Protein AF-B9TBV6-F1 (afdb_monomer_lite)

pLDDT: mean 70.21, std 17.39, range [36.06, 94.88]

Structure (mmCIF, N/CA/C/O backbone):
data_AF-B9TBV6-F1
#
_entry.id   AF-B9TBV6-F1
#
loop_
_atom_site.group_PDB
_atom_site.id
_atom_site.type_symbol
_atom_site.label_atom_id
_atom_site.label_alt_id
_atom_site.label_comp_id
_atom_site.label_asym_id
_atom_site.label_entity_id
_atom_site.label_seq_id
_atom_site.pdbx_PDB_ins_code
_atom_site.Cartn_x
_atom_site.Cartn_y
_atom_site.Cartn_z
_atom_site.occupancy
_atom_site.B_iso_or_equiv
_atom_site.auth_seq_id
_atom_site.auth_comp_id
_atom_site.auth_asym_id
_atom_site.auth_atom_id
_atom_site.pdbx_PDB_model_num
ATOM 1 N N . MET A 1 1 ? -2.692 30.670 -15.457 1.00 36.06 1 MET A N 1
ATOM 2 C CA . MET A 1 1 ? -1.819 29.956 -14.504 1.00 36.06 1 MET A CA 1
ATOM 3 C C . MET A 1 1 ? -2.733 29.130 -13.620 1.00 36.06 1 MET A C 1
ATOM 5 O O . MET A 1 1 ? -3.415 29.694 -12.779 1.00 36.06 1 MET A O 1
ATOM 9 N N . THR A 1 2 ? -2.897 27.846 -13.923 1.00 49.66 2 THR A N 1
ATOM 10 C CA . THR A 1 2 ? -3.741 26.946 -13.130 1.00 49.66 2 THR A CA 1
ATOM 11 C C . THR A 1 2 ? -2.964 26.577 -11.875 1.00 49.66 2 THR A C 1
ATOM 13 O O . THR A 1 2 ? -1.897 25.976 -11.981 1.00 49.66 2 THR A O 1
ATOM 16 N N . ASN A 1 3 ? -3.458 26.993 -10.710 1.00 49.56 3 ASN A N 1
ATOM 17 C CA . ASN A 1 3 ? -2.914 26.581 -9.421 1.00 49.56 3 ASN A CA 1
ATOM 18 C C . ASN A 1 3 ? -2.991 25.055 -9.349 1.00 49.56 3 ASN A C 1
ATOM 20 O O . ASN A 1 3 ? -4.073 24.493 -9.202 1.00 49.56 3 ASN A O 1
ATOM 24 N N . ASN A 1 4 ? -1.848 24.403 -9.529 1.00 52.47 4 ASN A N 1
ATOM 25 C CA . ASN A 1 4 ? -1.682 22.978 -9.317 1.00 52.47 4 ASN A CA 1
ATOM 26 C C . ASN A 1 4 ? -1.686 22.800 -7.794 1.00 52.47 4 ASN A C 1
ATOM 28 O O . ASN A 1 4 ? -0.658 23.006 -7.147 1.00 52.47 4 ASN A O 1
ATOM 32 N N . LEU A 1 5 ? -2.870 22.608 -7.201 1.00 58.47 5 LEU A N 1
ATOM 33 C CA . LEU A 1 5 ? -2.926 22.198 -5.802 1.00 58.47 5 LEU A CA 1
ATOM 34 C C . LEU A 1 5 ? -2.163 20.870 -5.702 1.00 58.47 5 LEU A C 1
ATOM 36 O O . LEU A 1 5 ? -2.303 20.051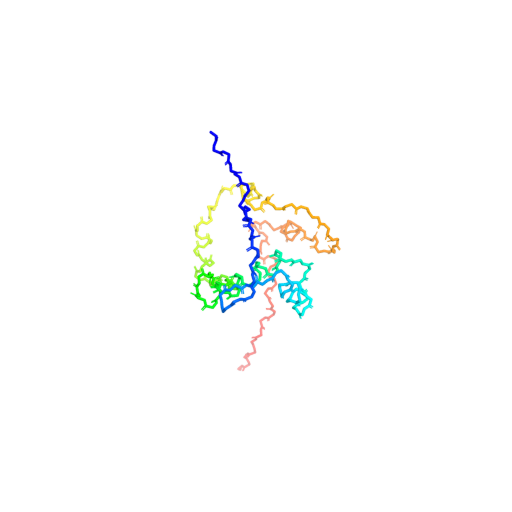 -6.609 1.00 58.47 5 LEU A O 1
ATOM 40 N N . PRO A 1 6 ? -1.349 20.655 -4.656 1.00 61.69 6 PRO A N 1
ATOM 41 C CA . PRO A 1 6 ? -0.742 19.347 -4.445 1.00 61.69 6 PRO A CA 1
ATOM 42 C C . PRO A 1 6 ? -1.852 18.288 -4.437 1.00 61.69 6 PRO A C 1
ATOM 44 O O . PRO A 1 6 ? -2.927 18.553 -3.894 1.00 61.69 6 PRO A O 1
ATOM 47 N N . ASP A 1 7 ? -1.596 17.128 -5.049 1.00 73.88 7 ASP A N 1
ATOM 48 C CA . ASP A 1 7 ? -2.510 15.978 -5.133 1.00 73.88 7 ASP A CA 1
ATOM 49 C C . ASP A 1 7 ? -2.766 15.372 -3.735 1.00 73.88 7 ASP A C 1
ATOM 51 O O . ASP A 1 7 ? -2.371 14.251 -3.426 1.00 73.88 7 ASP A O 1
ATOM 55 N N . GLN A 1 8 ? -3.387 16.139 -2.841 1.00 77.19 8 GLN A N 1
ATOM 56 C CA . GLN A 1 8 ? -3.633 15.779 -1.454 1.00 77.19 8 GLN A CA 1
ATOM 57 C C . GLN A 1 8 ? -5.104 15.421 -1.272 1.00 77.19 8 GLN A C 1
ATOM 59 O O . GLN A 1 8 ? -6.005 16.201 -1.592 1.00 77.19 8 GLN A O 1
ATOM 64 N N . ILE A 1 9 ? -5.349 14.240 -0.709 1.00 82.62 9 ILE A N 1
ATOM 65 C CA . ILE A 1 9 ? -6.686 13.776 -0.351 1.00 82.62 9 ILE A CA 1
ATOM 66 C C . ILE A 1 9 ? -6.886 13.852 1.162 1.00 82.62 9 ILE A C 1
ATOM 68 O O . ILE A 1 9 ? -6.090 13.337 1.945 1.00 82.62 9 ILE A O 1
ATOM 72 N N . SER A 1 10 ? -7.987 14.469 1.583 1.00 84.81 10 SER A N 1
ATOM 73 C CA . SER A 1 10 ? -8.422 14.435 2.980 1.00 84.81 10 SER A CA 1
ATOM 74 C C . SER A 1 10 ? -9.251 13.178 3.228 1.00 84.81 10 SER A C 1
ATOM 76 O O . SER A 1 10 ? -10.344 13.031 2.678 1.00 84.81 10 SER A O 1
ATOM 78 N N . VAL A 1 11 ? -8.751 12.279 4.075 1.00 85.50 11 VAL A N 1
ATOM 79 C CA . VAL A 1 11 ? -9.430 11.024 4.426 1.00 85.50 11 VAL A CA 1
ATOM 80 C C . VAL A 1 11 ? -10.195 11.190 5.736 1.00 85.50 11 VAL A C 1
ATOM 82 O O . VAL A 1 11 ? -9.637 11.610 6.748 1.00 85.50 11 VAL A O 1
ATOM 85 N N . GLN A 1 12 ? -11.482 10.842 5.728 1.00 90.12 12 GLN A N 1
ATOM 86 C CA . GLN A 1 12 ? -12.321 10.832 6.927 1.00 90.12 12 GLN A CA 1
ATOM 87 C C . GLN A 1 12 ? -12.595 9.394 7.370 1.00 90.12 12 GLN A C 1
ATOM 89 O O . GLN A 1 12 ? -13.189 8.612 6.625 1.00 90.12 12 GLN A O 1
ATOM 94 N N . PHE A 1 13 ? -12.207 9.062 8.601 1.00 90.00 13 PHE A N 1
ATOM 95 C CA . PHE A 1 13 ? -12.481 7.755 9.197 1.00 90.00 13 PHE A CA 1
ATOM 96 C C . PHE A 1 13 ? -13.911 7.685 9.732 1.00 90.00 13 PHE A C 1
ATOM 98 O O . PHE A 1 13 ? -14.415 8.634 10.334 1.00 90.00 13 PHE A O 1
ATOM 105 N N . LYS A 1 14 ? -14.558 6.538 9.525 1.00 92.25 14 LYS A N 1
ATOM 106 C CA . LYS A 1 14 ? -15.909 6.231 10.020 1.00 92.25 14 LYS A CA 1
ATOM 107 C C . LYS A 1 14 ? -15.846 5.006 10.924 1.00 92.25 14 LYS A C 1
ATOM 109 O O . LYS A 1 14 ? -14.813 4.359 11.000 1.00 92.25 14 LYS A O 1
ATOM 114 N N . SER A 1 15 ? -16.926 4.674 11.622 1.00 92.56 15 SER A N 1
ATOM 115 C CA . SER A 1 15 ? -16.991 3.416 12.377 1.00 92.56 15 SER A CA 1
ATOM 116 C C . SER A 1 15 ? -16.685 2.207 11.485 1.00 92.56 15 SER A C 1
ATOM 118 O O . SER A 1 15 ? -16.918 2.249 10.273 1.00 92.56 15 SER A O 1
ATOM 120 N N . ASP A 1 16 ? -16.181 1.131 12.083 1.00 92.12 16 ASP A N 1
ATOM 121 C CA . ASP A 1 16 ? -15.867 -0.096 11.353 1.00 92.12 16 ASP A CA 1
ATOM 122 C C . ASP A 1 16 ? -17.141 -0.699 10.737 1.00 92.12 16 ASP A C 1
ATOM 124 O O . ASP A 1 16 ? -18.139 -0.929 11.422 1.00 92.12 16 ASP A O 1
ATOM 128 N N . THR A 1 17 ? -17.115 -0.926 9.425 1.00 93.00 17 THR A N 1
ATOM 129 C CA . THR A 1 17 ? -18.162 -1.613 8.655 1.00 93.00 17 THR A CA 1
ATOM 130 C C . THR A 1 17 ? -17.495 -2.526 7.616 1.00 93.00 17 THR A C 1
ATOM 132 O O . THR A 1 17 ? -16.279 -2.451 7.441 1.00 93.00 17 THR A O 1
ATOM 135 N N . PRO A 1 18 ? -18.234 -3.367 6.867 1.00 90.12 18 PRO A N 1
ATOM 136 C CA . PRO A 1 18 ? -17.631 -4.209 5.830 1.00 90.12 18 PRO A CA 1
ATOM 137 C C . PRO A 1 18 ? -16.846 -3.443 4.753 1.00 90.12 18 PRO A C 1
ATOM 139 O O . PRO A 1 18 ? -16.024 -4.034 4.062 1.00 90.12 18 PRO A O 1
ATOM 142 N N . THR A 1 19 ? -17.099 -2.140 4.593 1.00 85.25 19 THR A N 1
ATOM 143 C CA . THR A 1 19 ? -16.460 -1.293 3.575 1.00 85.25 19 THR A CA 1
ATOM 144 C C . THR A 1 19 ? -15.725 -0.087 4.159 1.00 85.25 19 THR A C 1
ATOM 146 O O . THR A 1 19 ? -15.181 0.712 3.401 1.00 85.25 19 THR A O 1
ATOM 149 N N . THR A 1 20 ? -15.740 0.107 5.481 1.00 89.94 20 THR A N 1
ATOM 150 C CA . THR A 1 20 ? -15.090 1.252 6.139 1.00 89.94 20 THR A CA 1
ATOM 151 C C . THR A 1 20 ? -14.317 0.810 7.364 1.00 89.94 20 THR A C 1
ATOM 153 O O . THR A 1 20 ? -14.727 -0.104 8.069 1.00 89.94 20 THR A O 1
ATOM 156 N N . VAL A 1 21 ? -13.229 1.514 7.654 1.00 91.31 21 VAL A N 1
ATOM 157 C CA . VAL A 1 21 ? -12.397 1.271 8.833 1.00 91.31 21 VAL A CA 1
ATOM 158 C C . VAL A 1 21 ? -12.368 2.504 9.729 1.00 91.31 21 VAL A C 1
ATOM 160 O O . VAL A 1 21 ? -12.360 3.642 9.246 1.00 91.31 21 VAL A O 1
ATOM 163 N N . SER A 1 22 ? -12.352 2.267 11.037 1.00 94.88 22 SER A N 1
ATOM 164 C CA . SER A 1 22 ? -12.173 3.289 12.058 1.00 94.88 22 SER A CA 1
ATOM 165 C C . SER A 1 22 ? -10.715 3.683 12.198 1.00 94.88 22 SER A C 1
ATOM 167 O O . SER A 1 22 ? -9.802 2.924 11.874 1.00 94.88 22 SER A O 1
ATOM 169 N N . LEU A 1 23 ? -10.488 4.892 12.717 1.00 92.50 23 LEU A N 1
ATOM 170 C CA . LEU A 1 23 ? -9.141 5.402 12.969 1.00 92.50 23 LEU A CA 1
ATOM 171 C C . LEU A 1 23 ? -8.373 4.486 13.933 1.00 92.50 23 LEU A C 1
ATOM 173 O O . LEU A 1 23 ? -7.177 4.274 13.764 1.00 92.50 23 LEU A O 1
ATOM 177 N N . LYS A 1 24 ? -9.067 3.891 14.913 1.00 93.62 24 LYS A N 1
ATOM 178 C CA . LYS A 1 24 ? -8.461 2.949 15.859 1.00 93.62 24 LYS A CA 1
ATOM 179 C C . LYS A 1 24 ? -7.954 1.698 15.142 1.00 93.62 24 LYS A C 1
ATOM 181 O O . LYS A 1 24 ? -6.806 1.316 15.343 1.00 93.62 24 LYS A O 1
ATOM 186 N N . THR A 1 25 ? -8.786 1.095 14.297 1.00 93.31 25 THR A N 1
ATOM 187 C CA . THR A 1 25 ? -8.418 -0.093 13.515 1.00 93.31 25 THR A CA 1
ATOM 188 C C . THR A 1 25 ? -7.298 0.221 12.528 1.00 93.31 25 THR A C 1
ATOM 190 O O . THR A 1 25 ? -6.361 -0.559 12.392 1.00 93.31 25 THR A O 1
ATOM 193 N N . ALA A 1 26 ? -7.345 1.390 11.883 1.00 91.38 26 ALA A N 1
ATOM 194 C CA . ALA A 1 26 ? -6.294 1.837 10.977 1.00 91.38 26 ALA A CA 1
ATOM 195 C C . ALA A 1 26 ? -4.946 2.018 11.697 1.00 91.38 26 ALA A C 1
ATOM 197 O O . ALA A 1 26 ? -3.932 1.545 11.199 1.00 91.38 26 ALA A O 1
ATOM 198 N N . ASN A 1 27 ? -4.924 2.607 12.897 1.00 93.12 27 ASN A N 1
ATOM 199 C CA . ASN A 1 27 ? -3.695 2.717 13.693 1.00 93.12 27 ASN A CA 1
ATOM 200 C C . ASN A 1 27 ? -3.150 1.349 14.124 1.00 93.12 27 ASN A C 1
ATOM 202 O O . ASN A 1 27 ? -1.947 1.125 14.069 1.00 93.12 27 ASN A O 1
ATOM 206 N N . GLN A 1 28 ? -4.020 0.407 14.495 1.00 93.75 28 GLN A N 1
ATOM 207 C CA . GLN A 1 28 ? -3.585 -0.963 14.786 1.00 93.75 28 GLN A CA 1
ATOM 208 C C . GLN A 1 28 ? -2.991 -1.648 13.548 1.00 93.75 28 GLN A C 1
ATOM 210 O O . GLN A 1 28 ? -2.009 -2.373 13.658 1.00 93.75 28 GLN A O 1
ATOM 215 N N . LEU A 1 29 ? -3.549 -1.398 12.360 1.00 92.31 29 LEU A N 1
ATOM 216 C CA . LEU A 1 29 ? -2.990 -1.882 11.096 1.00 92.31 29 LEU A CA 1
ATOM 217 C C . LEU A 1 29 ? -1.603 -1.300 10.816 1.00 92.31 29 LEU A C 1
ATOM 219 O O . LEU A 1 29 ? -0.740 -2.037 10.349 1.00 92.31 29 LEU A O 1
ATOM 223 N N . VAL A 1 30 ? -1.381 -0.017 11.122 1.00 93.50 30 VAL A N 1
ATOM 224 C CA . VAL A 1 30 ? -0.059 0.621 11.013 1.00 93.50 30 VAL A CA 1
ATOM 225 C C . VAL A 1 30 ? 0.961 -0.129 11.875 1.00 93.50 30 VAL A C 1
ATOM 227 O O . VAL A 1 30 ? 2.006 -0.523 11.365 1.00 93.50 30 VAL A O 1
ATOM 230 N N . GLU A 1 31 ? 0.630 -0.415 13.136 1.00 92.06 31 GLU A N 1
ATOM 231 C CA . GLU A 1 31 ? 1.513 -1.152 14.053 1.00 92.06 31 GLU A CA 1
ATOM 232 C C . GLU A 1 31 ? 1.779 -2.592 13.590 1.00 92.06 31 GLU A C 1
ATOM 234 O O . GLU A 1 31 ? 2.920 -3.049 13.597 1.00 92.06 31 GLU A O 1
ATOM 239 N N . VAL A 1 32 ? 0.738 -3.313 13.161 1.00 92.88 32 VAL A N 1
ATOM 240 C CA . VAL A 1 32 ? 0.848 -4.723 12.747 1.00 92.88 32 VAL A CA 1
ATOM 241 C C . VAL A 1 32 ? 1.648 -4.878 11.455 1.00 92.88 32 VAL A C 1
ATOM 243 O O . VAL A 1 32 ? 2.398 -5.842 11.308 1.00 92.88 32 VAL A O 1
ATOM 246 N N . LEU A 1 33 ? 1.481 -3.953 10.511 1.00 90.19 33 LEU A N 1
ATOM 247 C CA . LEU A 1 33 ? 2.179 -3.979 9.225 1.00 90.19 33 LEU A CA 1
ATOM 248 C C . LEU A 1 33 ? 3.546 -3.284 9.279 1.00 90.19 33 LEU A C 1
ATOM 250 O O . LEU A 1 33 ? 4.288 -3.357 8.303 1.00 90.19 33 LEU A O 1
ATOM 254 N N . GLY A 1 34 ? 3.883 -2.639 10.401 1.00 89.69 34 GLY A N 1
ATOM 255 C CA . GLY A 1 34 ? 5.135 -1.904 10.573 1.00 89.69 34 GLY A CA 1
ATOM 256 C C . GLY A 1 34 ? 5.243 -0.677 9.667 1.00 89.69 34 GLY A C 1
ATOM 257 O O . GLY A 1 34 ? 6.341 -0.338 9.238 1.00 89.69 34 GLY A O 1
ATOM 258 N N . ALA A 1 35 ? 4.118 -0.043 9.331 1.00 89.44 35 ALA A N 1
ATOM 259 C CA . ALA A 1 35 ? 4.126 1.196 8.562 1.00 89.44 35 ALA A CA 1
ATOM 260 C C . ALA A 1 35 ? 4.505 2.377 9.471 1.00 89.44 35 ALA A C 1
ATOM 262 O O . ALA A 1 35 ? 4.106 2.428 10.631 1.00 89.44 35 ALA A O 1
ATOM 263 N N . ASP A 1 36 ? 5.240 3.355 8.941 1.00 88.81 36 ASP A N 1
ATOM 264 C CA . ASP A 1 36 ? 5.678 4.515 9.734 1.00 88.81 36 ASP A CA 1
ATOM 265 C C . ASP A 1 36 ? 4.518 5.451 10.085 1.00 88.81 36 ASP A C 1
ATOM 267 O O . ASP A 1 36 ? 4.467 6.068 11.149 1.00 88.81 36 ASP A O 1
ATOM 271 N N . ASN A 1 37 ? 3.580 5.589 9.153 1.00 89.31 37 ASN A N 1
ATOM 272 C CA . ASN A 1 37 ? 2.418 6.438 9.298 1.00 89.31 37 ASN A CA 1
ATOM 273 C C . ASN A 1 37 ? 1.253 5.904 8.453 1.00 89.31 37 ASN A C 1
ATOM 275 O O . ASN A 1 37 ? 1.371 4.977 7.646 1.00 89.31 37 ASN A O 1
ATOM 279 N N . LEU A 1 38 ? 0.091 6.510 8.669 1.00 91.00 38 LEU A N 1
ATOM 280 C CA . LEU A 1 38 ? -1.159 6.073 8.065 1.00 91.00 38 LEU A CA 1
ATOM 281 C C . LEU A 1 38 ? -1.225 6.396 6.560 1.00 91.00 38 LEU A C 1
ATOM 283 O O . LEU A 1 38 ? -1.857 5.670 5.798 1.00 91.00 38 LEU A O 1
ATOM 287 N N . GLU A 1 39 ? -0.523 7.438 6.118 1.00 89.69 39 GLU A N 1
ATOM 288 C CA . GLU A 1 39 ? -0.376 7.789 4.703 1.00 89.69 39 GLU A CA 1
ATOM 289 C C . GLU A 1 39 ? 0.404 6.708 3.939 1.00 89.69 39 GLU A C 1
ATOM 291 O O . GLU A 1 39 ? -0.077 6.207 2.922 1.00 89.69 39 GLU A O 1
ATOM 296 N N . THR A 1 40 ? 1.538 6.254 4.477 1.00 88.00 40 THR A N 1
ATOM 297 C CA . THR A 1 40 ? 2.328 5.136 3.943 1.00 88.00 40 THR A CA 1
ATOM 298 C C . THR A 1 40 ? 1.490 3.865 3.860 1.00 88.00 40 THR A C 1
ATOM 300 O O . THR A 1 40 ? 1.500 3.193 2.828 1.00 88.00 40 THR A O 1
ATOM 303 N N . LEU A 1 41 ? 0.700 3.563 4.898 1.00 92.31 41 LEU A N 1
ATOM 304 C CA . LEU A 1 41 ? -0.220 2.424 4.883 1.00 92.31 41 LEU A CA 1
ATOM 305 C C . LEU A 1 41 ? -1.240 2.530 3.734 1.00 92.31 41 LEU A C 1
ATOM 307 O O . LEU A 1 41 ? -1.478 1.549 3.027 1.00 92.31 41 LEU A O 1
ATOM 311 N N . ILE A 1 42 ? -1.829 3.713 3.521 1.00 90.75 42 ILE A N 1
ATOM 312 C CA . ILE A 1 42 ? -2.780 3.952 2.425 1.00 90.75 42 ILE A CA 1
ATOM 313 C C . ILE A 1 42 ? -2.092 3.767 1.068 1.00 90.75 42 ILE A C 1
ATOM 315 O O . ILE A 1 42 ? -2.621 3.055 0.212 1.00 90.75 42 ILE A O 1
ATOM 319 N N . HIS A 1 43 ? -0.906 4.345 0.864 1.00 89.88 43 HIS A N 1
ATOM 320 C CA . HIS A 1 43 ? -0.153 4.180 -0.381 1.00 89.88 43 HIS A CA 1
ATOM 321 C C . HIS A 1 43 ? 0.215 2.721 -0.650 1.00 89.88 43 HIS A C 1
ATOM 323 O O . HIS A 1 43 ? 0.079 2.253 -1.782 1.00 89.88 43 HIS A O 1
ATOM 329 N N . GLN A 1 44 ? 0.624 1.979 0.378 1.00 89.81 44 GLN A N 1
ATOM 330 C CA . GLN A 1 44 ? 0.936 0.559 0.262 1.00 89.81 44 GLN A CA 1
ATOM 331 C C . GLN A 1 44 ? -0.303 -0.263 -0.112 1.00 89.81 44 GLN A C 1
ATOM 333 O O . GLN A 1 44 ? -0.238 -1.083 -1.030 1.00 89.81 44 GLN A O 1
ATOM 338 N N . ALA A 1 45 ? -1.444 -0.014 0.536 1.00 90.81 45 ALA A N 1
ATOM 339 C CA . ALA A 1 45 ? -2.700 -0.695 0.230 1.00 90.81 45 ALA A CA 1
ATOM 340 C C . ALA A 1 45 ? -3.185 -0.398 -1.199 1.00 90.81 45 ALA A C 1
ATOM 342 O O . ALA A 1 45 ? -3.594 -1.309 -1.921 1.00 90.81 45 ALA A O 1
ATOM 343 N N . LEU A 1 46 ? -3.098 0.863 -1.636 1.00 90.50 46 LEU A N 1
ATOM 344 C CA . LEU A 1 46 ? -3.429 1.259 -3.006 1.00 90.50 46 LEU A CA 1
ATOM 345 C C . LEU A 1 46 ? -2.475 0.631 -4.024 1.00 90.50 46 LEU A C 1
ATOM 347 O O . LEU A 1 46 ? -2.919 0.177 -5.076 1.00 90.50 46 LEU A O 1
ATOM 351 N N . SER A 1 47 ? -1.182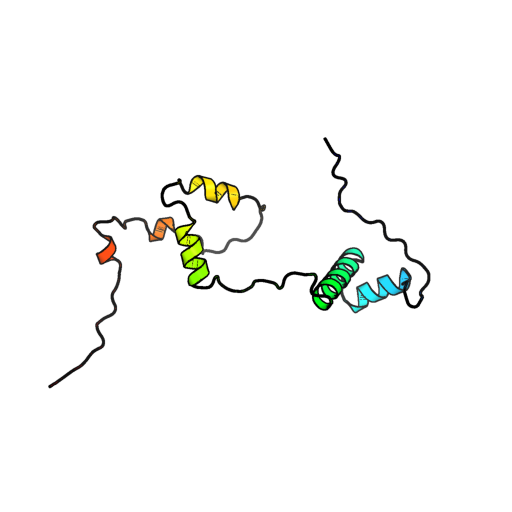 0.566 -3.707 1.00 88.75 47 SER A N 1
ATOM 352 C CA . SER A 1 47 ? -0.172 -0.095 -4.533 1.00 88.75 47 SER A CA 1
ATOM 353 C C . SER A 1 47 ? -0.487 -1.581 -4.719 1.00 88.75 47 SER A C 1
ATOM 355 O O . SER A 1 47 ? -0.489 -2.067 -5.848 1.00 88.75 47 SER A O 1
ATOM 357 N N . ASP A 1 48 ? -0.791 -2.299 -3.638 1.00 89.38 48 ASP A N 1
ATOM 358 C CA . ASP A 1 48 ? -1.162 -3.717 -3.693 1.00 89.38 48 ASP A CA 1
ATOM 359 C C . ASP A 1 48 ? -2.457 -3.926 -4.497 1.00 89.38 48 ASP A C 1
ATOM 361 O O . ASP A 1 48 ? -2.521 -4.769 -5.393 1.00 89.38 48 ASP A O 1
ATOM 365 N N . LEU A 1 49 ? -3.471 -3.082 -4.283 1.00 89.62 49 LEU A N 1
ATOM 366 C CA . LEU A 1 49 ? -4.710 -3.122 -5.061 1.00 89.62 49 LEU A CA 1
ATOM 367 C C . LEU A 1 49 ? -4.459 -2.856 -6.552 1.00 89.62 49 LEU A C 1
ATOM 369 O O . LEU A 1 49 ? -5.028 -3.542 -7.403 1.00 89.62 49 LEU A O 1
ATOM 373 N N . ALA A 1 50 ? -3.589 -1.904 -6.885 1.00 88.81 50 ALA A N 1
ATOM 374 C CA . ALA A 1 50 ? -3.231 -1.602 -8.266 1.00 88.81 50 ALA A CA 1
ATOM 375 C C . ALA A 1 50 ? -2.505 -2.774 -8.946 1.00 88.81 50 ALA A C 1
ATOM 377 O O . ALA A 1 50 ? -2.776 -3.054 -10.114 1.00 88.81 50 ALA A O 1
ATOM 378 N N . VAL A 1 51 ? -1.631 -3.483 -8.223 1.00 87.44 51 VAL A N 1
ATOM 379 C CA . VAL A 1 51 ? -0.956 -4.693 -8.719 1.00 87.44 51 VAL A CA 1
ATOM 380 C C . VAL A 1 51 ? -1.961 -5.823 -8.941 1.00 87.44 51 VAL A C 1
ATOM 382 O O . VAL A 1 51 ? -1.988 -6.411 -10.020 1.00 87.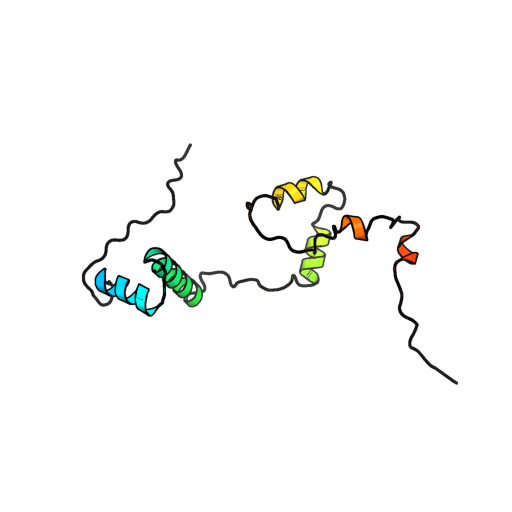44 51 VAL A O 1
ATOM 385 N N . ARG A 1 52 ? -2.842 -6.088 -7.969 1.00 87.44 52 ARG A N 1
ATOM 386 C CA . ARG A 1 52 ? -3.859 -7.153 -8.062 1.00 87.44 52 ARG A CA 1
ATOM 387 C C . ARG A 1 52 ? -4.823 -6.962 -9.231 1.00 87.44 52 ARG A C 1
ATOM 389 O O . ARG A 1 52 ? -5.250 -7.941 -9.831 1.00 87.44 52 ARG A O 1
ATOM 396 N N . ASN A 1 53 ? -5.158 -5.715 -9.552 1.00 89.19 53 ASN A N 1
ATOM 397 C CA . ASN A 1 53 ? -6.059 -5.382 -10.656 1.00 89.19 53 ASN A CA 1
ATOM 398 C C . ASN A 1 53 ? -5.329 -5.134 -11.987 1.00 89.19 53 ASN A C 1
ATOM 400 O O . ASN A 1 53 ? -5.973 -4.762 -12.964 1.00 89.19 53 ASN A O 1
ATOM 404 N N . GLY A 1 54 ? -4.001 -5.303 -12.042 1.00 83.38 54 GLY A N 1
ATOM 405 C CA . GLY A 1 54 ? -3.215 -5.075 -13.259 1.00 83.38 54 GLY A CA 1
ATOM 406 C C . GLY A 1 54 ? -3.237 -3.624 -13.755 1.00 83.38 54 GLY A C 1
ATOM 407 O O . GLY A 1 54 ? -2.960 -3.369 -14.923 1.00 83.38 54 GLY A O 1
ATOM 408 N N . LEU A 1 55 ? -3.590 -2.672 -12.885 1.00 83.81 55 LEU A N 1
ATOM 409 C CA . LEU A 1 55 ? -3.609 -1.243 -13.210 1.00 83.81 55 LEU A CA 1
ATOM 410 C C . LEU A 1 55 ? -2.202 -0.650 -13.183 1.00 83.81 55 LEU A C 1
ATOM 412 O O . LEU A 1 55 ? -1.918 0.312 -13.893 1.00 83.81 55 LEU A O 1
ATOM 416 N N . ARG A 1 56 ? -1.317 -1.219 -12.357 1.00 72.75 56 ARG A N 1
ATOM 417 C CA . ARG A 1 56 ? 0.091 -0.840 -12.354 1.00 72.75 56 ARG A CA 1
ATOM 418 C C . ARG A 1 56 ? 0.810 -1.594 -13.463 1.00 72.75 56 ARG A C 1
ATOM 420 O O . ARG A 1 56 ? 0.791 -2.823 -13.483 1.00 72.75 56 ARG A O 1
ATOM 427 N N . TYR A 1 57 ? 1.458 -0.846 -14.356 1.00 68.25 57 TYR A N 1
ATOM 428 C CA . TYR A 1 57 ? 2.382 -1.413 -15.334 1.00 68.25 57 TYR A CA 1
ATOM 429 C C . TYR A 1 57 ? 3.406 -2.286 -14.584 1.00 68.25 57 TYR A C 1
ATOM 431 O O . TYR A 1 57 ? 3.900 -1.848 -13.534 1.00 68.25 57 TYR A O 1
ATOM 439 N N . PRO A 1 58 ? 3.680 -3.522 -15.041 1.00 63.09 58 PRO A N 1
ATOM 440 C CA . PRO A 1 58 ? 4.681 -4.364 -14.403 1.00 63.09 58 PRO A CA 1
ATOM 441 C C . PRO A 1 58 ? 6.003 -3.602 -14.365 1.00 63.09 58 PRO A C 1
ATOM 443 O O . PRO A 1 58 ? 6.330 -2.885 -15.309 1.00 63.09 58 PRO A O 1
ATOM 446 N N . PHE A 1 59 ? 6.736 -3.720 -13.260 1.00 62.50 59 PHE A N 1
ATOM 447 C CA . PHE A 1 59 ? 8.078 -3.155 -13.190 1.00 62.50 59 PHE A CA 1
ATOM 448 C C . PHE A 1 59 ? 8.885 -3.767 -14.341 1.00 62.50 59 PHE A C 1
ATOM 450 O O . PHE A 1 59 ? 9.038 -4.988 -14.416 1.00 62.50 59 PHE A O 1
ATOM 457 N N . ASP A 1 60 ? 9.294 -2.934 -15.295 1.00 64.44 60 ASP A N 1
ATOM 458 C CA . ASP A 1 60 ? 10.145 -3.361 -16.398 1.00 64.44 60 ASP A CA 1
ATOM 459 C C . ASP A 1 60 ? 11.580 -3.417 -15.875 1.00 64.44 60 ASP A C 1
ATOM 461 O O . ASP A 1 60 ? 12.367 -2.494 -16.058 1.00 64.44 60 ASP A O 1
ATOM 465 N N . ASP A 1 61 ? 11.885 -4.492 -15.147 1.00 57.91 61 ASP A N 1
ATOM 466 C CA . ASP A 1 61 ? 13.241 -4.825 -14.693 1.00 57.91 61 ASP A CA 1
ATOM 467 C C . ASP A 1 61 ? 14.051 -5.531 -15.797 1.00 57.91 61 ASP A C 1
ATOM 469 O O . ASP A 1 61 ? 15.162 -6.020 -15.576 1.00 57.91 61 ASP A O 1
ATOM 473 N N . GLY A 1 62 ? 13.487 -5.634 -17.004 1.00 68.75 62 GLY A N 1
ATOM 474 C CA . GLY A 1 62 ? 14.158 -6.230 -18.141 1.00 68.75 62 GLY A CA 1
ATOM 475 C C . GLY A 1 62 ? 15.290 -5.332 -18.620 1.00 68.75 62 GLY A C 1
ATOM 476 O O . GLY A 1 62 ? 15.069 -4.191 -19.024 1.00 68.75 62 GLY A O 1
ATOM 477 N N . LEU A 1 63 ? 16.514 -5.870 -18.667 1.00 72.88 63 LEU A N 1
ATOM 478 C CA . LEU A 1 63 ? 17.541 -5.270 -19.516 1.00 72.88 63 LEU A CA 1
ATOM 479 C C . LEU A 1 63 ? 16.966 -5.138 -20.936 1.00 72.88 63 LEU A C 1
ATOM 481 O O . LEU A 1 63 ? 16.330 -6.088 -21.413 1.00 72.88 63 LEU A O 1
ATOM 485 N N . PRO A 1 64 ? 17.189 -4.005 -21.626 1.00 74.62 64 PRO A N 1
ATOM 486 C CA . PRO A 1 64 ? 16.656 -3.820 -22.962 1.00 74.62 64 PRO A CA 1
ATOM 487 C C . PRO A 1 64 ? 17.085 -4.990 -23.846 1.00 74.62 64 PRO A C 1
ATOM 489 O O . PRO A 1 64 ? 18.266 -5.336 -23.927 1.00 74.62 64 PRO A O 1
ATOM 492 N N . THR A 1 65 ? 16.120 -5.623 -24.509 1.00 78.75 65 THR A N 1
ATOM 493 C CA . THR A 1 65 ? 16.414 -6.722 -25.430 1.00 78.75 65 THR A CA 1
ATOM 494 C C . THR A 1 65 ? 17.384 -6.244 -26.519 1.00 78.75 65 THR A C 1
ATOM 496 O O . THR A 1 65 ? 17.378 -5.061 -26.868 1.00 78.75 65 THR A O 1
ATOM 499 N N . PRO A 1 66 ? 18.183 -7.128 -27.143 1.00 79.38 66 PRO A N 1
ATOM 500 C CA . PRO A 1 66 ? 19.115 -6.730 -28.202 1.00 79.38 66 PRO A CA 1
ATOM 501 C C . PRO A 1 66 ? 18.445 -5.933 -29.334 1.00 79.38 66 PRO A C 1
ATOM 503 O O . PRO A 1 66 ? 19.008 -4.965 -29.834 1.00 79.38 66 PRO A O 1
ATOM 506 N N . LYS A 1 67 ? 17.189 -6.261 -29.667 1.00 78.38 67 LYS A N 1
ATOM 507 C CA . LYS A 1 67 ? 16.382 -5.509 -30.642 1.00 78.38 67 LYS A CA 1
ATOM 508 C C . LYS A 1 67 ? 16.021 -4.102 -30.160 1.00 78.38 67 LYS A C 1
ATOM 510 O O . LYS A 1 67 ? 16.019 -3.167 -30.956 1.00 78.38 67 LYS A O 1
ATOM 515 N N . GLN A 1 68 ? 15.716 -3.941 -28.873 1.00 79.31 68 GLN A N 1
ATOM 516 C CA . GLN A 1 68 ? 15.482 -2.629 -28.266 1.00 79.31 68 GLN A CA 1
ATOM 517 C C . GLN A 1 68 ? 16.785 -1.825 -28.190 1.00 79.31 68 GLN A C 1
ATOM 519 O O . GLN A 1 68 ? 16.770 -0.645 -28.514 1.00 79.31 68 GLN A O 1
ATOM 524 N N . MET A 1 69 ? 17.922 -2.458 -27.887 1.00 82.38 69 MET A N 1
ATOM 525 C CA . MET A 1 69 ? 19.241 -1.814 -27.943 1.00 82.38 69 MET A CA 1
ATOM 526 C C . MET A 1 69 ? 19.599 -1.349 -29.359 1.00 82.38 69 MET A C 1
ATOM 528 O O . MET A 1 69 ? 20.074 -0.229 -29.548 1.00 82.38 69 MET A O 1
ATOM 532 N N . GLU A 1 70 ? 19.323 -2.156 -30.383 1.00 78.12 70 GLU A N 1
ATOM 533 C CA . GLU A 1 70 ? 19.490 -1.755 -31.784 1.00 78.12 70 GLU A CA 1
ATOM 534 C C . GLU A 1 70 ? 18.565 -0.594 -32.174 1.00 78.12 70 GLU A C 1
ATOM 536 O O . GLU A 1 70 ? 18.975 0.318 -32.892 1.00 78.12 70 GLU A O 1
ATOM 541 N N . ALA A 1 71 ? 17.321 -0.592 -31.692 1.00 81.06 71 ALA A N 1
ATOM 542 C CA . ALA A 1 71 ? 16.393 0.511 -31.916 1.00 81.06 71 ALA A CA 1
ATOM 543 C C . ALA A 1 71 ? 16.861 1.799 -31.219 1.00 81.06 71 ALA A C 1
ATOM 545 O O . ALA A 1 71 ? 16.848 2.859 -31.842 1.00 81.06 71 ALA A O 1
ATOM 546 N N . ILE A 1 72 ? 17.342 1.706 -29.974 1.00 77.31 72 ILE A N 1
ATOM 547 C CA . ILE A 1 72 ? 17.905 2.829 -29.214 1.00 77.31 72 ILE A CA 1
ATOM 548 C C . ILE A 1 72 ? 19.131 3.384 -29.942 1.00 77.31 72 ILE A C 1
ATOM 550 O O . ILE A 1 72 ? 19.173 4.566 -30.258 1.00 77.31 72 ILE A O 1
ATOM 554 N N . THR A 1 73 ? 20.099 2.542 -30.302 1.00 77.88 73 THR A N 1
ATOM 555 C CA . THR A 1 73 ? 21.321 2.978 -31.009 1.00 77.88 73 THR A CA 1
ATOM 556 C C . THR A 1 73 ? 21.049 3.556 -32.399 1.00 77.88 73 THR A C 1
ATOM 558 O O . THR A 1 73 ? 21.813 4.396 -32.879 1.00 77.88 73 THR A O 1
ATOM 561 N N . ARG A 1 74 ? 19.960 3.141 -33.056 1.00 77.19 74 ARG A N 1
ATOM 562 C CA . ARG A 1 74 ? 19.493 3.716 -34.324 1.00 77.19 74 ARG A CA 1
ATOM 563 C C . ARG A 1 74 ? 18.771 5.050 -34.134 1.00 77.19 74 ARG A C 1
ATOM 565 O O . ARG A 1 74 ? 18.895 5.917 -34.994 1.00 77.19 74 ARG A O 1
ATOM 572 N N . ALA A 1 75 ? 18.020 5.198 -33.045 1.00 71.00 75 ALA A N 1
ATOM 573 C CA . ALA A 1 75 ? 17.276 6.410 -32.712 1.00 71.00 75 ALA A CA 1
ATOM 574 C C . ALA A 1 75 ? 18.157 7.498 -32.079 1.00 71.00 75 ALA A C 1
ATOM 576 O O . ALA A 1 75 ? 17.820 8.677 -32.172 1.00 71.00 75 ALA A O 1
ATOM 577 N N . VAL A 1 76 ? 19.287 7.130 -31.464 1.00 68.69 76 VAL A N 1
ATOM 578 C CA . VAL A 1 76 ? 20.266 8.089 -30.945 1.00 68.69 76 VAL A CA 1
ATOM 579 C C . VAL A 1 76 ? 20.901 8.839 -32.127 1.00 68.69 76 VAL A C 1
ATOM 581 O O . VAL A 1 76 ? 21.549 8.219 -32.977 1.00 68.69 76 VAL A O 1
ATOM 584 N N . PRO A 1 77 ? 20.739 10.173 -32.215 1.00 66.62 77 PRO A N 1
ATOM 585 C CA . PRO A 1 77 ? 21.304 10.952 -33.306 1.00 66.62 77 PRO A CA 1
ATOM 586 C C . PRO A 1 77 ? 22.836 10.900 -33.244 1.00 66.62 77 PRO A C 1
ATOM 588 O O . PRO A 1 77 ? 23.451 11.442 -32.327 1.00 66.62 77 PRO A O 1
ATOM 591 N N . LYS A 1 78 ? 23.460 10.269 -34.249 1.00 63.88 78 LYS A N 1
ATOM 592 C CA . LYS A 1 78 ? 24.911 9.992 -34.359 1.00 63.88 78 LYS A CA 1
ATOM 593 C C . LYS A 1 78 ? 25.807 11.233 -34.560 1.00 63.88 78 LYS A C 1
ATOM 595 O O . LYS A 1 78 ? 26.853 11.146 -35.190 1.00 63.88 78 LYS A O 1
ATOM 600 N N . GLY A 1 79 ? 25.415 12.397 -34.052 1.00 58.81 79 GLY A N 1
ATOM 601 C CA . GLY A 1 79 ? 26.161 13.643 -34.249 1.00 58.81 79 GLY A CA 1
ATOM 602 C C . GLY A 1 79 ? 25.695 14.844 -33.428 1.00 58.81 79 GLY A C 1
ATOM 603 O O . GLY A 1 79 ? 26.213 15.940 -33.629 1.00 58.81 79 GLY A O 1
ATOM 604 N N . GLN A 1 80 ? 24.740 14.685 -32.504 1.00 52.16 80 GLN A N 1
ATOM 605 C CA . GLN A 1 80 ? 24.413 15.755 -31.559 1.00 52.16 80 GLN A CA 1
ATOM 606 C C . GLN A 1 80 ? 25.247 15.599 -30.291 1.00 52.16 80 GLN A C 1
ATOM 608 O O . GLN A 1 80 ? 25.288 14.535 -29.679 1.00 52.16 80 GLN A O 1
ATOM 613 N N . LYS A 1 81 ? 25.945 16.682 -29.933 1.00 53.31 81 LYS A N 1
ATOM 614 C CA . LYS A 1 81 ? 26.816 16.787 -28.761 1.00 53.31 81 LYS A CA 1
ATOM 615 C C . LYS A 1 81 ? 26.120 16.199 -27.528 1.00 53.31 81 LYS A C 1
ATOM 617 O O . LYS A 1 81 ? 25.019 16.622 -27.182 1.00 53.31 81 LYS A O 1
ATOM 622 N N . LEU A 1 82 ? 26.820 15.301 -26.830 1.00 54.56 82 LEU A N 1
ATOM 623 C CA . LEU A 1 82 ? 26.457 14.650 -25.556 1.00 54.56 82 LEU A CA 1
ATOM 624 C C . LEU A 1 82 ? 25.952 15.610 -24.452 1.00 54.56 82 LEU A C 1
ATOM 626 O O . LEU A 1 82 ? 25.434 15.177 -23.425 1.00 54.56 82 LEU A O 1
ATOM 630 N N . THR A 1 83 ? 26.083 16.921 -24.656 1.00 56.19 83 THR A N 1
ATOM 631 C CA . THR A 1 83 ? 25.630 17.987 -23.764 1.00 56.19 83 THR A CA 1
ATOM 632 C C . THR A 1 83 ? 24.110 18.044 -23.600 1.00 56.19 83 THR A C 1
ATOM 634 O O . THR A 1 83 ? 23.643 18.430 -22.534 1.00 56.19 83 THR A O 1
ATOM 637 N N . THR A 1 84 ? 23.316 17.654 -24.606 1.00 55.06 84 THR A N 1
ATOM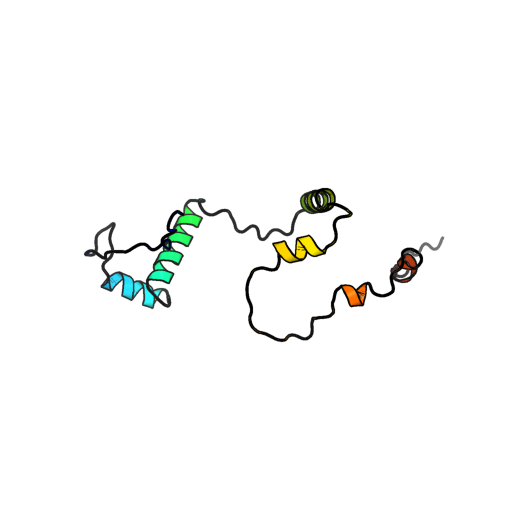 638 C CA . THR A 1 84 ? 21.842 17.684 -24.497 1.00 55.06 84 THR A CA 1
ATOM 639 C C . THR A 1 84 ? 21.280 16.504 -23.703 1.00 55.06 84 THR A C 1
ATOM 641 O O . THR A 1 84 ? 20.316 16.685 -22.963 1.00 55.06 84 THR A O 1
ATOM 644 N N . LEU A 1 85 ? 21.911 15.326 -23.771 1.00 56.38 85 LEU A N 1
ATOM 645 C CA . LEU A 1 85 ? 21.498 14.148 -22.996 1.00 56.38 85 LEU A CA 1
ATOM 646 C C . LEU A 1 85 ? 21.756 14.333 -21.491 1.00 56.38 85 LEU A C 1
ATOM 648 O O . LEU A 1 85 ? 20.891 13.994 -20.688 1.00 56.38 85 LEU A O 1
ATOM 652 N N . LYS A 1 86 ? 22.873 14.965 -21.095 1.00 56.50 86 LYS A N 1
ATOM 653 C CA . LYS A 1 86 ? 23.146 15.303 -19.681 1.00 56.50 86 LYS A CA 1
ATOM 654 C C . LYS A 1 86 ? 22.084 16.230 -19.070 1.00 56.50 86 LYS A C 1
ATOM 656 O O . LYS A 1 86 ? 21.818 16.133 -17.882 1.00 56.50 86 LYS A O 1
ATOM 661 N N . SER A 1 87 ? 21.447 17.090 -19.869 1.00 59.12 87 SER A N 1
ATOM 662 C CA . SER A 1 87 ? 20.368 17.977 -19.400 1.00 59.12 87 SER A CA 1
ATOM 663 C C . SER A 1 87 ? 19.040 17.235 -19.184 1.00 59.12 87 SER A C 1
ATOM 665 O O . SER A 1 87 ? 18.282 17.572 -18.280 1.00 59.12 87 SER A O 1
ATOM 667 N N . LEU A 1 88 ? 18.773 16.191 -19.979 1.00 58.44 88 LEU A N 1
ATOM 668 C CA . LEU A 1 88 ? 17.558 15.375 -19.860 1.00 58.44 88 LEU A CA 1
ATOM 669 C C . LEU A 1 88 ? 17.632 14.353 -18.717 1.00 58.44 88 LEU A C 1
ATOM 671 O O . LEU A 1 88 ? 16.624 14.109 -18.064 1.00 58.44 88 LEU A O 1
ATOM 675 N N . PHE A 1 89 ? 18.813 13.788 -18.453 1.00 63.19 89 PHE A N 1
ATOM 676 C CA . PHE A 1 89 ? 19.032 12.823 -17.364 1.00 63.19 89 PHE A CA 1
ATOM 677 C C . PHE A 1 89 ? 19.596 13.455 -16.079 1.00 63.19 89 PHE A C 1
ATOM 679 O O . PHE A 1 89 ? 19.754 12.772 -15.075 1.00 63.19 89 PHE A O 1
ATOM 686 N N . GLY A 1 90 ? 19.902 14.755 -16.092 1.00 54.72 90 GLY A N 1
ATOM 687 C CA . GLY A 1 90 ? 20.592 15.459 -15.007 1.00 54.72 90 GLY A CA 1
ATOM 688 C C . GLY A 1 90 ? 19.692 16.176 -14.003 1.00 54.72 90 GLY A C 1
ATOM 689 O O . GLY A 1 90 ? 20.160 17.105 -13.350 1.00 54.72 90 GLY A O 1
ATOM 690 N N . LYS A 1 91 ? 18.409 15.813 -13.876 1.00 51.31 91 LYS A N 1
ATOM 691 C CA . LYS A 1 91 ? 17.529 16.437 -12.876 1.00 51.31 91 LYS A CA 1
ATOM 692 C C . LYS A 1 91 ? 16.791 15.416 -12.013 1.00 51.31 91 LYS A C 1
ATOM 694 O O . LYS A 1 91 ? 15.614 15.144 -12.211 1.00 51.31 91 LYS A O 1
ATOM 699 N N . GLY A 1 92 ? 17.523 14.930 -11.016 1.00 39.47 92 GLY A N 1
ATOM 700 C CA . GLY A 1 92 ? 17.050 14.318 -9.776 1.00 39.47 92 GLY A CA 1
ATOM 7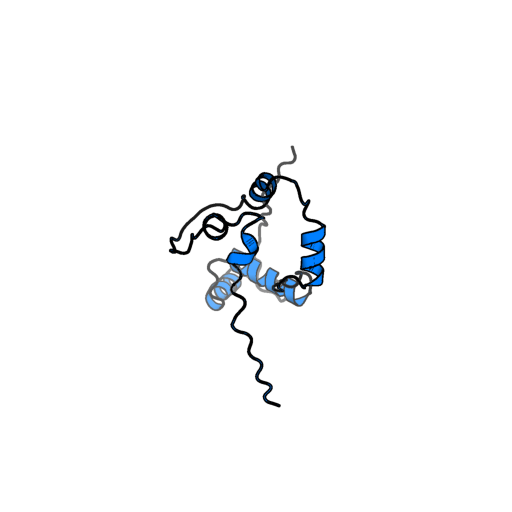01 C C . GLY A 1 92 ? 18.146 14.528 -8.726 1.00 39.47 92 GLY A C 1
ATOM 702 O O . GLY A 1 92 ? 19.286 14.159 -8.971 1.00 39.47 92 GLY A O 1
ATOM 703 N N . ASN A 1 93 ? 17.822 15.245 -7.652 1.00 39.22 93 ASN A N 1
ATOM 704 C CA . ASN A 1 93 ? 18.738 15.873 -6.693 1.00 39.22 93 ASN A CA 1
ATOM 705 C C . ASN A 1 93 ? 19.682 14.919 -5.926 1.00 39.22 93 ASN A C 1
ATOM 707 O O . ASN A 1 93 ? 19.344 13.767 -5.675 1.00 39.22 93 ASN A O 1
ATOM 711 N N . SER A 1 94 ? 20.820 15.505 -5.523 1.00 45.31 94 SER A N 1
ATOM 712 C CA . SER A 1 94 ? 21.668 15.257 -4.335 1.00 45.31 94 SER A CA 1
ATOM 713 C C . SER A 1 94 ? 20.966 14.508 -3.180 1.00 45.31 94 SER A C 1
ATOM 715 O O . SER A 1 94 ? 19.812 14.803 -2.887 1.00 45.31 94 SER A O 1
ATOM 717 N N . ASP A 1 95 ? 21.561 13.532 -2.487 1.00 37.81 95 ASP A N 1
ATOM 718 C CA . ASP A 1 95 ? 22.835 13.576 -1.755 1.00 37.81 95 ASP A CA 1
ATOM 719 C C . ASP A 1 95 ? 23.337 12.157 -1.371 1.00 37.81 95 ASP A C 1
ATOM 721 O O . ASP A 1 95 ? 22.554 11.219 -1.256 1.00 37.81 95 ASP A O 1
ATOM 725 N N . GLU A 1 96 ? 24.645 12.070 -1.086 1.00 39.66 96 GLU A N 1
ATOM 726 C CA . GLU A 1 96 ? 25.297 11.144 -0.134 1.00 39.66 96 GLU A CA 1
ATOM 727 C C . GLU A 1 96 ? 25.531 9.662 -0.517 1.00 39.66 96 GLU A C 1
ATOM 729 O O . GLU A 1 96 ? 24.728 8.768 -0.267 1.00 39.66 96 GLU A O 1
ATOM 734 N N . SER A 1 97 ? 26.736 9.360 -1.019 1.00 36.19 97 SER A N 1
ATOM 735 C CA . SER A 1 97 ? 27.720 8.492 -0.330 1.00 36.19 97 SER A CA 1
ATOM 736 C C . SER A 1 97 ? 28.936 8.223 -1.225 1.00 36.19 97 SER A C 1
ATOM 738 O O . SER A 1 97 ? 28.834 7.748 -2.353 1.00 36.19 97 SER A O 1
ATOM 740 N N . ALA A 1 98 ? 30.120 8.554 -0.712 1.00 46.16 98 ALA A N 1
ATOM 741 C CA . ALA A 1 98 ? 31.393 8.295 -1.366 1.00 46.16 98 ALA A CA 1
ATOM 742 C C . ALA A 1 98 ? 31.629 6.783 -1.551 1.00 46.16 98 ALA A C 1
ATOM 744 O O . ALA A 1 98 ? 31.589 6.019 -0.587 1.00 46.16 98 ALA A O 1
ATOM 745 N N . SER A 1 99 ? 31.949 6.371 -2.778 1.00 40.56 99 SER A N 1
ATOM 746 C CA . SER A 1 99 ? 32.509 5.058 -3.115 1.00 40.56 99 SER A CA 1
ATOM 747 C C . SER A 1 99 ? 33.579 5.253 -4.201 1.00 40.56 99 SER A C 1
ATOM 749 O O . SER A 1 99 ? 33.372 6.071 -5.097 1.00 40.56 99 SER A O 1
ATOM 751 N N . PRO A 1 100 ? 34.735 4.562 -4.153 1.00 44.19 100 PRO A N 1
ATOM 752 C CA . PRO A 1 100 ? 35.904 4.842 -4.994 1.00 44.19 100 PRO A CA 1
ATOM 753 C C . PRO A 1 100 ? 35.770 4.275 -6.422 1.00 44.19 100 PRO A C 1
ATOM 755 O O . PRO A 1 100 ? 36.710 3.692 -6.958 1.00 44.19 100 PRO A O 1
ATOM 758 N N . ALA A 1 101 ? 34.594 4.418 -7.033 1.00 48.62 101 ALA A N 1
ATOM 759 C CA . ALA A 1 101 ? 34.274 3.900 -8.362 1.00 48.62 101 ALA A CA 1
ATOM 760 C C . ALA A 1 101 ? 34.051 5.001 -9.414 1.00 48.62 101 ALA A C 1
ATOM 762 O O . ALA A 1 101 ? 33.614 4.696 -10.521 1.00 48.62 101 ALA A O 1
ATOM 763 N N . ASP A 1 102 ? 34.415 6.252 -9.119 1.00 49.44 102 ASP A N 1
ATOM 764 C CA . ASP A 1 102 ? 34.455 7.343 -10.103 1.00 49.44 102 ASP A CA 1
ATOM 765 C C . ASP A 1 102 ? 35.705 7.244 -10.994 1.00 49.44 102 ASP A C 1
ATOM 767 O O . ASP A 1 102 ? 36.491 8.180 -11.122 1.00 49.44 102 ASP A O 1
ATOM 771 N N . GLN A 1 103 ? 35.910 6.087 -11.625 1.00 53.66 103 GLN A N 1
ATOM 772 C CA . GLN A 1 103 ? 36.721 6.041 -12.837 1.00 53.66 103 GLN A CA 1
ATOM 773 C C . GLN A 1 103 ? 35.805 6.487 -13.967 1.00 53.66 103 GLN A C 1
ATOM 775 O O . GLN A 1 103 ? 34.949 5.734 -14.438 1.00 53.66 103 GLN A O 1
ATOM 780 N N . SER A 1 104 ? 35.936 7.758 -14.336 1.00 59.66 104 SER A N 1
ATOM 781 C CA . SER A 1 104 ? 35.181 8.342 -15.432 1.00 59.66 104 SER A CA 1
ATOM 782 C C . SER A 1 104 ? 35.397 7.501 -16.688 1.00 59.66 104 SER A C 1
ATOM 784 O O . SER A 1 104 ? 36.512 7.093 -17.007 1.00 59.66 104 SER A O 1
ATOM 786 N N . LEU A 1 105 ? 34.329 7.266 -17.446 1.00 54.34 105 LEU A N 1
ATOM 787 C CA . LEU A 1 105 ? 34.390 6.594 -18.747 1.00 54.34 105 LEU A CA 1
ATOM 788 C C . LEU A 1 105 ? 35.336 7.337 -19.720 1.00 54.34 105 LEU A C 1
ATOM 790 O O . LEU A 1 105 ? 35.846 6.750 -20.671 1.00 54.34 105 LEU A O 1
ATOM 794 N N . GLU A 1 106 ? 35.607 8.617 -19.444 1.00 57.94 106 GLU A N 1
ATOM 795 C CA . GLU A 1 106 ? 36.605 9.430 -20.139 1.00 57.94 106 GLU A CA 1
ATOM 796 C C . GLU A 1 106 ? 38.047 8.961 -19.873 1.00 57.94 106 GLU A C 1
ATOM 798 O O . GLU A 1 106 ? 38.856 8.983 -20.799 1.00 57.94 106 GLU A O 1
ATOM 803 N N . ASP A 1 107 ? 38.358 8.441 -18.682 1.00 59.38 107 ASP A N 1
ATOM 804 C CA . ASP A 1 107 ? 39.697 7.937 -18.346 1.00 59.38 107 ASP A CA 1
ATOM 805 C C . ASP A 1 107 ? 40.007 6.640 -19.107 1.00 59.38 107 ASP A C 1
ATOM 807 O O . ASP A 1 107 ? 41.123 6.458 -19.596 1.00 59.38 107 ASP A O 1
ATOM 811 N N . PHE A 1 108 ? 38.999 5.778 -19.301 1.00 57.12 108 PHE A N 1
ATOM 812 C CA . PHE A 1 108 ? 39.122 4.523 -20.058 1.00 57.12 108 PHE A CA 1
ATOM 813 C C . PHE A 1 108 ? 39.274 4.713 -21.573 1.00 57.12 108 PHE A C 1
ATOM 815 O O . PHE A 1 108 ? 39.819 3.839 -22.247 1.00 57.12 108 PHE A O 1
ATOM 822 N N . ILE A 1 109 ? 38.769 5.821 -22.121 1.00 59.41 109 ILE A N 1
ATOM 823 C CA . ILE A 1 109 ? 38.808 6.108 -23.566 1.00 59.41 109 ILE A CA 1
ATOM 824 C C . ILE A 1 109 ? 39.927 7.107 -23.901 1.00 59.41 109 ILE A C 1
ATOM 826 O O . ILE A 1 109 ? 40.300 7.260 -25.069 1.00 59.41 109 ILE A O 1
ATOM 830 N N . SER A 1 110 ? 40.523 7.755 -22.894 1.00 58.56 110 SER A N 1
ATOM 831 C CA . SER A 1 110 ? 41.664 8.645 -23.092 1.00 58.56 110 SER A CA 1
ATOM 832 C C . SER A 1 110 ? 42.830 7.888 -23.751 1.00 58.56 110 SER A C 1
ATOM 834 O O . SER A 1 110 ? 43.344 6.898 -23.239 1.00 58.56 110 SER A O 1
ATOM 836 N N . GLY A 1 111 ? 43.208 8.316 -24.959 1.00 60.31 111 GLY A N 1
ATOM 837 C CA . GLY A 1 111 ? 44.274 7.693 -25.756 1.00 60.31 111 GLY A CA 1
ATOM 838 C C . GLY A 1 111 ? 43.815 6.738 -26.867 1.00 60.31 111 GLY A C 1
ATOM 839 O O . GLY A 1 111 ? 44.639 6.357 -27.701 1.00 60.31 111 GLY A O 1
ATOM 840 N N . VAL A 1 112 ? 42.521 6.404 -26.961 1.00 61.22 112 VAL A N 1
ATOM 841 C CA . VAL A 1 112 ? 41.978 5.643 -28.100 1.00 61.22 112 VAL A CA 1
ATOM 842 C C . VAL A 1 112 ? 41.687 6.596 -29.261 1.00 61.22 112 VAL A C 1
ATOM 844 O O . VAL A 1 112 ? 40.630 7.222 -29.318 1.00 61.22 112 VAL A O 1
ATOM 847 N N . THR A 1 113 ? 42.621 6.707 -30.206 1.00 66.56 113 THR A N 1
ATOM 848 C CA . THR A 1 113 ? 42.362 7.352 -31.504 1.00 66.56 113 THR A CA 1
ATOM 849 C C . THR A 1 113 ? 41.873 6.328 -32.528 1.00 66.56 113 THR A C 1
ATOM 851 O O . THR A 1 113 ? 42.061 5.117 -32.359 1.00 66.56 113 THR A O 1
ATOM 854 N N . ASP A 1 114 ? 41.253 6.796 -33.614 1.00 61.66 114 ASP A N 1
ATOM 855 C CA . ASP A 1 114 ? 40.786 5.920 -34.695 1.00 61.66 114 ASP A CA 1
ATOM 856 C C . ASP A 1 114 ? 41.918 5.094 -35.324 1.00 61.66 114 ASP A C 1
ATOM 858 O O . ASP A 1 114 ? 41.666 3.982 -35.797 1.00 61.66 114 ASP A O 1
ATOM 862 N N . GLU A 1 115 ? 43.159 5.590 -35.270 1.00 63.09 115 GLU A N 1
ATOM 863 C CA . GLU A 1 115 ? 44.339 4.860 -35.733 1.00 63.09 115 GLU A CA 1
ATOM 864 C C . GLU A 1 115 ? 44.821 3.785 -34.741 1.00 63.09 115 GLU A C 1
ATOM 866 O O . GLU A 1 115 ? 45.439 2.809 -35.162 1.00 63.09 115 GLU A O 1
ATOM 871 N N . ASN A 1 116 ? 44.533 3.923 -33.439 1.00 61.38 116 ASN A N 1
ATOM 872 C CA . ASN A 1 116 ? 45.120 3.086 -32.380 1.00 61.38 116 ASN A CA 1
ATOM 873 C C . ASN A 1 116 ? 44.130 2.112 -31.713 1.00 61.38 116 ASN A C 1
ATOM 875 O O . ASN A 1 116 ? 44.526 1.280 -30.895 1.00 61.38 116 ASN A O 1
ATOM 879 N N . LYS A 1 117 ? 42.846 2.157 -32.090 1.00 65.62 117 LYS A N 1
ATOM 880 C CA . LYS A 1 117 ? 41.772 1.318 -31.520 1.00 65.62 117 LYS A CA 1
ATOM 881 C C . LYS A 1 117 ? 42.030 -0.191 -31.567 1.00 65.62 117 LYS A C 1
ATOM 883 O O . LYS A 1 117 ? 41.574 -0.917 -30.689 1.00 65.62 117 LYS A O 1
ATOM 888 N N . HIS A 1 118 ? 42.782 -0.674 -32.556 1.00 61.97 118 HIS A N 1
ATOM 889 C CA . HIS A 1 118 ? 43.095 -2.100 -32.705 1.00 61.97 118 HIS A CA 1
ATOM 890 C C . HIS A 1 118 ? 44.174 -2.597 -31.729 1.00 61.97 118 HIS A C 1
ATOM 892 O O . HIS A 1 118 ? 44.256 -3.797 -31.488 1.00 61.97 118 HIS A O 1
ATOM 898 N N . ASN A 1 119 ? 44.954 -1.691 -31.126 1.00 62.94 119 ASN A N 1
ATOM 899 C CA . ASN A 1 119 ? 46.045 -2.030 -30.206 1.00 62.94 119 ASN A CA 1
ATOM 900 C C . ASN A 1 119 ? 45.585 -2.198 -28.748 1.00 62.94 119 ASN A C 1
ATOM 902 O O . ASN A 1 119 ? 46.343 -2.692 -27.916 1.00 62.94 119 ASN A O 1
ATOM 906 N N . HIS A 1 120 ? 44.356 -1.792 -28.423 1.00 56.41 120 HIS A N 1
ATOM 907 C CA . HIS A 1 120 ? 43.776 -1.931 -27.081 1.00 56.41 120 HIS A CA 1
ATOM 908 C C . HIS A 1 120 ? 42.768 -3.080 -26.964 1.00 56.41 120 HIS A C 1
ATOM 910 O O . HIS A 1 120 ? 42.299 -3.381 -25.869 1.00 56.41 120 HIS A O 1
ATOM 916 N N . ILE A 1 121 ? 42.478 -3.779 -28.065 1.00 59.03 121 ILE A N 1
ATOM 917 C CA . ILE A 1 121 ? 41.657 -4.988 -28.045 1.00 59.03 121 ILE A CA 1
ATOM 918 C C . ILE A 1 12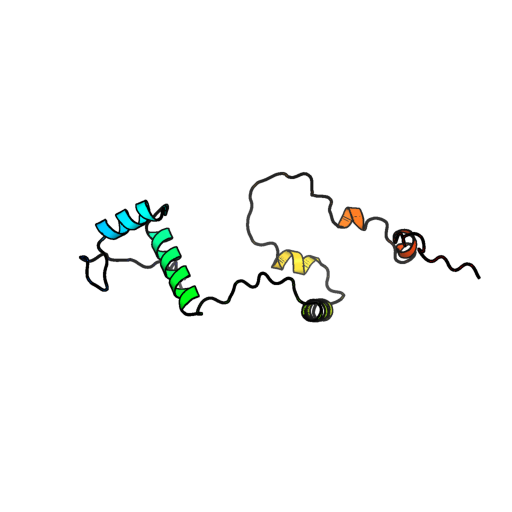1 ? 42.593 -6.185 -27.875 1.00 59.03 121 ILE A C 1
ATOM 920 O O . ILE A 1 121 ? 43.186 -6.681 -28.832 1.00 59.03 121 ILE A O 1
ATOM 924 N N . GLY A 1 122 ? 42.736 -6.654 -26.636 1.00 55.78 122 GLY A N 1
ATOM 925 C CA . GLY A 1 122 ? 43.402 -7.918 -26.346 1.00 55.78 122 GLY A CA 1
ATOM 926 C C . GLY A 1 122 ? 42.567 -9.083 -26.868 1.00 55.78 122 GLY A C 1
ATOM 927 O O . GLY A 1 122 ? 41.775 -9.657 -26.124 1.00 55.78 122 GLY A O 1
ATOM 928 N N . PHE A 1 123 ? 42.729 -9.450 -28.140 1.00 55.44 123 PHE A N 1
ATOM 929 C CA . PHE A 1 123 ? 42.242 -10.739 -28.616 1.00 55.44 123 PHE A CA 1
ATOM 930 C C . PHE A 1 123 ? 43.025 -11.816 -27.864 1.00 55.44 123 PHE A C 1
ATOM 932 O O . PHE A 1 123 ? 44.226 -11.996 -28.073 1.00 55.44 123 PHE A O 1
ATOM 939 N N . GLY A 1 124 ? 42.355 -12.470 -26.911 1.00 53.78 124 GLY A N 1
ATOM 940 C CA . GLY A 1 124 ? 42.907 -13.593 -26.165 1.00 53.78 124 GLY A CA 1
ATOM 941 C C . GLY A 1 124 ? 43.564 -14.600 -27.110 1.00 53.78 124 GLY A C 1
ATOM 942 O O . GLY A 1 124 ? 43.131 -14.769 -28.250 1.00 53.78 124 GLY A O 1
ATOM 943 N N . LYS A 1 125 ? 44.647 -15.234 -26.641 1.00 50.56 125 LYS A N 1
ATOM 944 C CA . LYS A 1 125 ? 45.442 -16.188 -27.429 1.00 50.56 125 LYS A CA 1
ATOM 945 C C . LYS A 1 125 ? 44.517 -17.169 -28.170 1.00 50.56 125 LYS A C 1
ATOM 947 O O . LYS A 1 125 ? 43.621 -17.717 -27.525 1.00 50.56 125 LYS A O 1
ATOM 952 N N . PRO A 1 126 ? 44.736 -17.427 -29.473 1.00 56.59 126 PRO A N 1
ATOM 953 C CA . PRO A 1 126 ? 43.924 -18.385 -30.208 1.00 56.59 126 PRO A CA 1
ATOM 954 C C . PRO A 1 126 ? 44.039 -19.763 -29.543 1.00 56.59 126 PRO A C 1
ATOM 956 O O . PRO A 1 126 ? 45.114 -20.361 -29.491 1.00 56.59 126 PRO A O 1
ATOM 959 N N . VAL A 1 127 ? 42.928 -20.252 -28.995 1.00 58.34 127 VAL A N 1
ATOM 960 C CA . VAL A 1 127 ? 42.777 -21.635 -28.536 1.00 58.34 127 VAL A CA 1
ATOM 961 C C . VAL A 1 127 ? 42.288 -22.461 -29.718 1.00 58.34 127 VAL A C 1
ATOM 963 O O . VAL A 1 127 ? 41.108 -22.458 -30.044 1.00 58.34 127 VAL A O 1
ATOM 966 N N . GLY A 1 128 ? 43.217 -23.152 -30.372 1.00 46.91 128 GLY A N 1
ATOM 967 C CA . GLY A 1 128 ? 42.914 -24.090 -31.447 1.00 46.91 128 GLY A CA 1
ATOM 968 C C . GLY A 1 128 ? 44.153 -24.880 -31.835 1.00 46.91 128 GLY A C 1
ATOM 969 O O . GLY A 1 128 ? 44.975 -24.409 -32.612 1.00 46.91 128 GLY A O 1
ATOM 970 N N . LYS A 1 129 ? 44.308 -26.063 -31.235 1.00 58.06 129 LYS A N 1
ATOM 971 C CA . LYS A 1 129 ? 45.254 -27.095 -31.664 1.00 58.06 129 LYS A CA 1
ATOM 972 C C . LYS A 1 129 ? 44.620 -27.850 -32.826 1.00 58.06 129 LYS A C 1
ATOM 974 O O . LYS A 1 129 ? 43.572 -28.439 -32.605 1.00 58.06 129 LYS A O 1
ATOM 979 N N . GLU A 1 130 ? 45.300 -27.953 -33.958 1.00 51.09 130 GLU A N 1
ATOM 980 C CA . GLU A 1 130 ? 45.168 -29.118 -34.835 1.00 51.09 130 GLU A CA 1
ATOM 981 C C . GLU A 1 130 ? 46.577 -29.531 -35.268 1.00 51.09 130 GLU A C 1
ATOM 983 O O . GLU A 1 130 ? 47.244 -28.853 -36.045 1.00 51.09 130 GLU A O 1
ATOM 988 N N . GLN A 1 131 ? 47.066 -30.604 -34.644 1.00 45.41 131 GLN A N 1
ATOM 989 C CA . GLN A 1 131 ? 48.156 -31.408 -35.180 1.00 45.41 131 GLN A CA 1
ATOM 990 C C . GLN A 1 131 ? 47.526 -32.345 -36.211 1.00 45.41 131 GLN A C 1
ATOM 992 O O . GLN A 1 131 ? 46.616 -33.098 -35.859 1.00 45.41 131 GLN A O 1
ATOM 997 N N . LEU A 1 132 ? 48.017 -32.289 -37.446 1.00 44.25 132 LEU A N 1
ATOM 998 C CA . LEU A 1 132 ? 47.919 -33.369 -38.422 1.00 44.25 132 LEU A CA 1
ATOM 999 C C . LEU A 1 132 ? 49.337 -33.808 -38.779 1.00 44.25 132 LEU A C 1
ATOM 1001 O O . LEU A 1 132 ? 50.187 -32.904 -38.963 1.00 44.25 132 LEU A O 1
#

Sequence (132 aa):
MTNNLPDQISVQFKSDTPTTVSLKTANQLVEVLGADNLETLIHQALSDLAVRNGLRYPFDDGLPTPKQMEAITRAVPKGQKLTTLKSLFGKGNSDESASPADQSLEDFISGVTDENKHNHIGFGKPVGKEQL

Radius of gyration: 27.36 Å; chains: 1; bounding box: 66×63×54 Å

Organism: Ricinus communis (NCBI:txid3988)

Foldseek 3Di:
DDPPDPPDDDDDADPDDPPGHHPVVLVVVCVVVVPPDSVSVVVVVVVVVCVVVVVDDPPCPDDQDVVSVVVVVVPPPPDDPPVVVCVVPVDDDDDDDDDPPPPPPCVVCVPDDPVCVVVPDPPDDDPDDDDD

Secondary structure (DSSP, 8-state):
--------------S-BTTB--HHHHHHHHHHHT-SSHHHHHHHHHHHHHHHTT-SPP---PPPPHHHHHHHHHHS-TTS-THHHHHHH--S-------S----HHHHHTT--TTTGGGS------------